Protein AF-A0A4Y6GTH9-F1 (afdb_monomer)

Organism: NCBI:txid375128

Solvent-accessible surface area (backbone atoms only — not comparable to full-atom values): 8014 Å² total; per-residue (Å²): 79,82,48,101,89,45,78,43,82,83,78,84,88,68,55,72,74,56,43,51,59,52,50,54,49,25,61,75,71,66,52,94,44,71,68,56,45,51,52,48,50,56,61,73,42,41,63,61,53,50,54,54,57,60,71,66,53,87,82,70,94,73,85,78,77,83,77,80,76,85,78,79,79,79,77,81,76,75,83,79,75,82,66,87,76,83,77,84,88,83,89,78,90,82,87,81,72,83,84,72,83,78,86,79,83,84,84,82,89,80,91,132

Secondary structure (DSSP, 8-state):
-EETTEE---PPP--HHHHHHHHHHHHHHT-S-HHHHHHHHHHHTHHHHHHHHHHTSS---------PPP------------------------------------------

Sequence (112 aa):
ICTAQGVRDRRVRLSIGIARKFFDLQD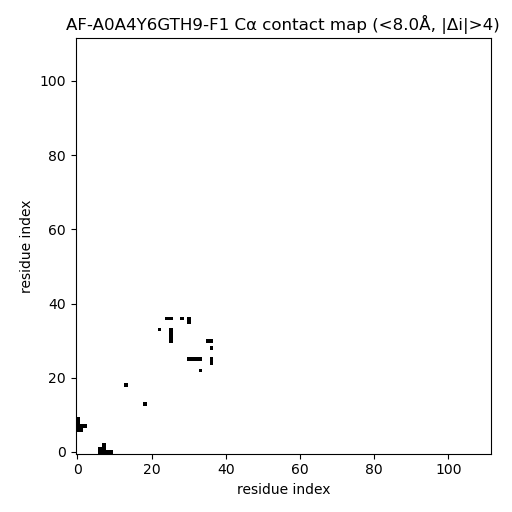MLGFDKASKTLDWLLRNSKKAIQELSHLKNPSDNGKFSLSLPPHPEFKEISESNEGCHENPAADDERCFHSSSIKTTEMAKESMA

Structure (mmCIF, N/CA/C/O backbone):
data_AF-A0A4Y6GTH9-F1
#
_entry.id   AF-A0A4Y6GTH9-F1
#
loop_
_atom_site.group_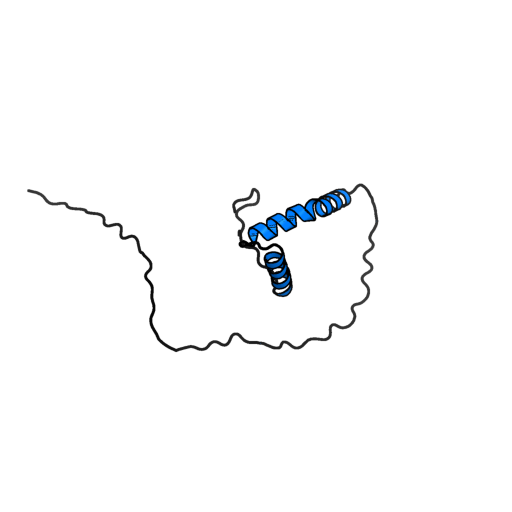PDB
_atom_site.id
_atom_site.type_symbol
_atom_site.label_atom_id
_atom_site.label_alt_id
_atom_site.label_comp_id
_atom_site.label_asym_id
_atom_site.label_entity_id
_atom_site.label_seq_id
_atom_site.pdbx_PDB_ins_code
_atom_site.Cartn_x
_atom_site.Cartn_y
_atom_site.Cartn_z
_atom_site.occupancy
_atom_site.B_iso_or_equiv
_atom_site.auth_seq_id
_atom_site.auth_comp_id
_atom_site.auth_asym_id
_atom_site.auth_atom_id
_atom_site.pdbx_PDB_model_num
ATOM 1 N N . ILE A 1 1 ? 5.190 -15.143 9.346 1.00 92.94 1 ILE A N 1
ATOM 2 C CA . ILE A 1 1 ? 5.368 -14.423 10.623 1.00 92.94 1 ILE A CA 1
ATOM 3 C C . ILE A 1 1 ? 4.684 -15.217 11.720 1.00 92.94 1 ILE A C 1
ATOM 5 O O . ILE A 1 1 ? 3.575 -15.676 11.492 1.00 92.94 1 ILE A O 1
ATOM 9 N N . CYS A 1 2 ? 5.319 -15.421 12.869 1.00 95.62 2 CYS A N 1
ATOM 10 C CA . CYS A 1 2 ? 4.637 -16.008 14.023 1.00 95.62 2 CYS A CA 1
ATOM 11 C C . CYS A 1 2 ? 3.944 -14.877 14.787 1.00 95.62 2 CYS A C 1
ATOM 13 O O . CYS A 1 2 ? 4.574 -13.866 15.086 1.00 95.62 2 CYS A O 1
ATOM 15 N N . THR A 1 3 ? 2.647 -15.012 15.042 1.00 96.69 3 THR A N 1
ATOM 16 C CA . THR A 1 3 ? 1.854 -14.059 15.829 1.00 96.69 3 THR A CA 1
ATOM 17 C C . THR A 1 3 ? 1.240 -14.785 17.022 1.00 96.69 3 THR A C 1
ATOM 19 O O . THR A 1 3 ? 1.174 -16.012 17.017 1.00 96.69 3 THR A O 1
ATOM 22 N N . ALA A 1 4 ? 0.728 -14.052 18.014 1.00 96.31 4 ALA A N 1
ATOM 23 C CA . ALA A 1 4 ? -0.019 -14.652 19.128 1.00 96.31 4 ALA A CA 1
ATOM 24 C C . ALA A 1 4 ? -1.250 -15.470 18.670 1.00 96.31 4 ALA A C 1
ATOM 26 O O . ALA A 1 4 ? -1.761 -16.283 19.424 1.00 96.31 4 ALA A O 1
ATOM 27 N N . GLN A 1 5 ? -1.705 -15.269 17.427 1.00 95.69 5 GLN A N 1
ATOM 28 C CA . GLN A 1 5 ? -2.812 -15.991 16.793 1.00 95.69 5 GLN A CA 1
ATOM 29 C C . GLN A 1 5 ? -2.327 -17.095 15.827 1.00 95.69 5 GLN A C 1
ATOM 31 O O . GLN A 1 5 ? -3.088 -17.555 14.984 1.00 95.69 5 GLN A O 1
ATOM 36 N N . GLY A 1 6 ? -1.047 -17.483 15.891 1.00 96.75 6 GLY A N 1
ATOM 37 C CA . GLY A 1 6 ? -0.438 -18.494 15.021 1.00 96.75 6 GLY A CA 1
ATOM 38 C C . GLY A 1 6 ? 0.419 -17.925 13.883 1.00 96.75 6 GLY A C 1
ATOM 39 O O . GLY A 1 6 ? 0.702 -16.721 13.811 1.00 96.75 6 GLY A O 1
ATOM 40 N N . VAL A 1 7 ? 0.886 -18.815 13.001 1.00 97.75 7 VAL A N 1
ATOM 41 C CA . VAL A 1 7 ? 1.742 -18.473 11.854 1.00 97.75 7 VAL A CA 1
ATOM 42 C C . VAL A 1 7 ? 0.900 -17.854 10.740 1.00 97.75 7 VAL A C 1
ATOM 44 O O . VAL A 1 7 ? -0.094 -18.429 10.315 1.00 97.75 7 VAL A O 1
ATOM 47 N N . ARG A 1 8 ? 1.316 -16.695 10.227 1.00 97.12 8 ARG A N 1
ATOM 48 C CA . ARG A 1 8 ? 0.715 -16.056 9.049 1.00 97.12 8 ARG A CA 1
ATOM 49 C C . ARG A 1 8 ? 1.703 -15.905 7.904 1.00 97.12 8 ARG A C 1
ATOM 51 O O . ARG A 1 8 ? 2.910 -15.771 8.131 1.00 97.12 8 ARG A O 1
ATOM 58 N N . ASP A 1 9 ? 1.190 -15.843 6.683 1.00 95.44 9 ASP A N 1
ATOM 59 C CA . ASP A 1 9 ? 1.964 -15.419 5.517 1.00 95.44 9 ASP A CA 1
ATOM 60 C C . ASP A 1 9 ? 2.453 -13.966 5.694 1.00 95.44 9 ASP A C 1
ATOM 62 O O . ASP A 1 9 ? 1.856 -13.172 6.421 1.00 95.44 9 ASP A O 1
ATOM 66 N N . ARG A 1 10 ? 3.592 -13.630 5.086 1.00 95.12 10 ARG A N 1
ATOM 67 C CA . ARG A 1 10 ? 4.182 -12.281 5.157 1.00 95.12 10 ARG A CA 1
ATOM 68 C C . ARG A 1 10 ? 3.834 -11.413 3.948 1.00 95.12 10 ARG A C 1
ATOM 70 O O . ARG A 1 10 ? 4.132 -10.225 3.957 1.00 95.12 10 ARG A O 1
ATOM 77 N N . ARG A 1 11 ? 3.307 -12.009 2.884 1.00 94.62 11 ARG A N 1
ATOM 78 C CA . ARG A 1 11 ? 3.024 -11.371 1.604 1.00 94.62 11 ARG A CA 1
ATOM 79 C C . ARG A 1 11 ? 1.644 -10.743 1.655 1.00 94.62 11 ARG A C 1
ATOM 81 O O . ARG A 1 11 ? 0.696 -11.313 2.188 1.00 94.62 11 ARG A O 1
ATOM 88 N N . VAL A 1 12 ? 1.538 -9.578 1.037 1.00 94.62 12 VAL A N 1
ATOM 89 C CA . VAL A 1 12 ? 0.262 -8.910 0.811 1.00 94.62 12 VAL A CA 1
ATOM 90 C C . VAL A 1 12 ? -0.104 -9.124 -0.651 1.00 94.62 12 VAL A C 1
ATOM 92 O O . VAL A 1 12 ? 0.702 -8.848 -1.537 1.00 94.62 12 VAL A O 1
ATOM 95 N N . ARG A 1 13 ? -1.306 -9.645 -0.905 1.00 96.81 13 ARG A N 1
ATOM 96 C CA . ARG A 1 13 ? -1.863 -9.779 -2.255 1.00 96.81 13 ARG A CA 1
ATOM 97 C C . ARG A 1 13 ? -2.824 -8.621 -2.474 1.00 96.81 13 ARG A C 1
ATOM 99 O O . ARG A 1 13 ? -3.765 -8.457 -1.703 1.00 96.81 13 ARG A O 1
ATOM 106 N N . LEU A 1 14 ? -2.567 -7.815 -3.495 1.00 96.88 14 LEU A N 1
ATOM 107 C CA . LEU A 1 14 ? -3.403 -6.676 -3.865 1.00 96.88 14 LEU A CA 1
ATOM 108 C C . LEU A 1 14 ? -4.194 -7.021 -5.127 1.00 96.88 14 LEU A C 1
ATOM 110 O O . LEU A 1 14 ? -3.712 -7.773 -5.974 1.00 96.88 14 LEU A O 1
ATOM 114 N N . SER A 1 15 ? -5.398 -6.466 -5.266 1.00 97.88 15 SER A N 1
ATOM 115 C CA . SER A 1 15 ? -6.103 -6.503 -6.548 1.00 97.88 15 SER A CA 1
ATOM 116 C C . SER A 1 15 ? -5.364 -5.644 -7.572 1.00 97.88 15 SER A C 1
ATOM 118 O O . SER A 1 15 ? -4.662 -4.701 -7.205 1.00 97.88 15 SER A O 1
ATOM 120 N N . ILE A 1 16 ? -5.554 -5.926 -8.861 1.00 97.19 16 ILE A N 1
ATOM 121 C CA . ILE A 1 16 ? -4.870 -5.204 -9.942 1.00 97.19 16 ILE A CA 1
ATOM 122 C C . ILE A 1 16 ? -5.062 -3.679 -9.859 1.00 97.19 16 ILE A C 1
ATOM 124 O O . ILE A 1 16 ? -4.108 -2.916 -10.005 1.00 97.19 16 ILE A O 1
ATOM 128 N N . GLY A 1 17 ? -6.280 -3.224 -9.549 1.00 97.94 17 GLY A N 1
ATOM 129 C CA . GLY A 1 17 ? -6.591 -1.798 -9.443 1.00 97.94 17 GLY A CA 1
ATOM 130 C C . GLY A 1 17 ? -5.901 -1.115 -8.262 1.00 97.94 17 GLY A C 1
ATOM 131 O O . GLY A 1 17 ? -5.465 0.028 -8.378 1.00 97.94 17 GLY A O 1
ATOM 132 N N . ILE A 1 18 ? -5.767 -1.815 -7.133 1.00 97.25 18 ILE A N 1
ATOM 133 C CA . ILE A 1 18 ? -5.067 -1.290 -5.955 1.00 97.25 18 ILE A CA 1
ATOM 134 C C . ILE A 1 18 ? -3.553 -1.365 -6.14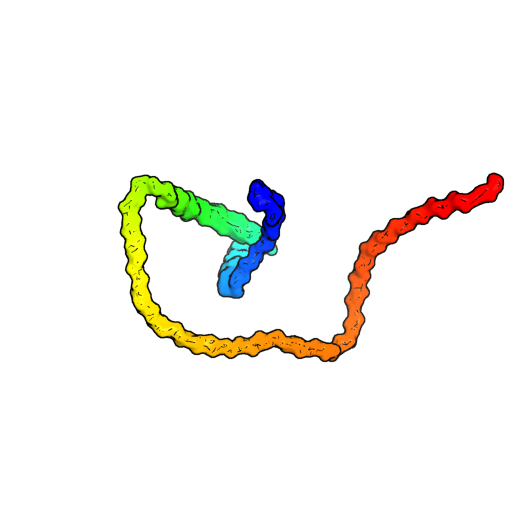6 1.00 97.25 18 ILE A C 1
ATOM 136 O O . ILE A 1 18 ? -2.859 -0.427 -5.771 1.00 97.25 18 ILE A O 1
ATOM 140 N N . ALA A 1 19 ? -3.051 -2.432 -6.770 1.00 97.31 19 ALA A N 1
ATOM 141 C CA . 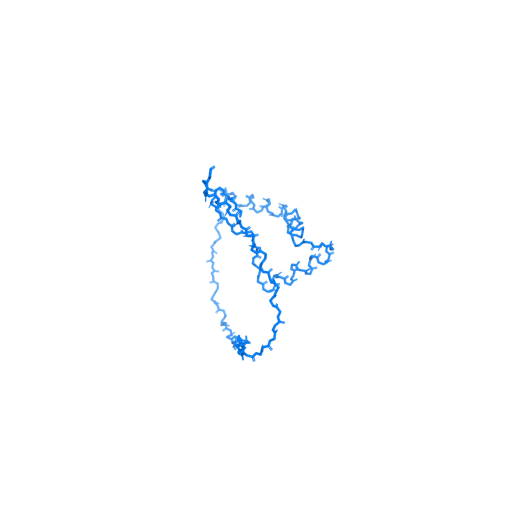ALA A 1 19 ? -1.638 -2.589 -7.087 1.00 97.31 19 ALA A CA 1
ATOM 142 C C . ALA A 1 19 ? -1.128 -1.425 -7.946 1.00 97.31 19 ALA A C 1
ATOM 144 O O . ALA A 1 19 ? -0.097 -0.854 -7.612 1.00 97.31 19 ALA A O 1
ATOM 145 N N . ARG A 1 20 ? -1.886 -1.007 -8.973 1.00 97.50 20 ARG A N 1
ATOM 146 C CA . ARG A 1 20 ? -1.539 0.159 -9.804 1.00 97.50 20 ARG A CA 1
ATOM 147 C C . ARG A 1 20 ? -1.336 1.417 -8.955 1.00 97.50 20 ARG A C 1
ATOM 149 O O . ARG A 1 20 ? -0.236 1.946 -8.905 1.00 97.50 20 ARG A O 1
ATOM 156 N N . LYS A 1 21 ? -2.357 1.804 -8.181 1.00 97.56 21 LYS A N 1
ATOM 157 C CA . LYS A 1 21 ? -2.296 2.985 -7.300 1.00 97.56 21 LYS A CA 1
ATOM 158 C C . LYS A 1 21 ? -1.171 2.894 -6.265 1.00 97.56 21 LYS A C 1
ATOM 160 O O . LYS A 1 21 ? -0.595 3.906 -5.882 1.00 97.56 21 LYS A O 1
ATOM 165 N N . PHE A 1 22 ? -0.895 1.688 -5.771 1.00 97.56 22 PHE A N 1
ATOM 166 C CA . PHE A 1 22 ? 0.162 1.447 -4.797 1.00 97.56 22 PHE A CA 1
ATOM 167 C C . PHE A 1 22 ? 1.557 1.655 -5.399 1.00 97.56 22 PHE A C 1
ATOM 169 O O . PHE A 1 22 ? 2.390 2.297 -4.760 1.00 97.56 22 PHE A O 1
ATOM 176 N N . PHE A 1 23 ? 1.811 1.141 -6.605 1.00 96.88 23 PHE A N 1
ATOM 177 C CA . PHE A 1 23 ? 3.098 1.323 -7.279 1.00 96.88 23 PHE A CA 1
ATOM 178 C C . PHE A 1 23 ? 3.288 2.759 -7.775 1.00 96.88 23 PHE A C 1
ATOM 180 O O . PHE A 1 23 ? 4.365 3.306 -7.570 1.00 96.88 23 PHE A O 1
ATOM 187 N N . ASP A 1 24 ? 2.231 3.420 -8.257 1.00 97.56 24 ASP A N 1
ATOM 188 C CA . ASP A 1 24 ? 2.284 4.850 -8.592 1.00 97.56 24 ASP A CA 1
ATOM 189 C C . ASP A 1 24 ? 2.723 5.683 -7.370 1.00 97.56 24 ASP A C 1
ATOM 191 O O . ASP A 1 24 ? 3.590 6.551 -7.456 1.00 97.56 24 ASP A O 1
ATOM 195 N N . LEU A 1 25 ? 2.168 5.379 -6.188 1.00 97.12 25 LEU A N 1
ATOM 196 C CA . LEU A 1 25 ? 2.573 6.024 -4.939 1.00 97.12 25 LEU A CA 1
ATOM 197 C C . LEU A 1 25 ? 4.027 5.701 -4.561 1.00 97.12 25 LEU A C 1
ATOM 199 O O . LEU A 1 25 ? 4.731 6.574 -4.056 1.00 97.12 25 LEU A O 1
ATOM 203 N N . GLN A 1 26 ? 4.476 4.461 -4.766 1.00 97.50 26 GLN A N 1
ATOM 204 C CA . GLN A 1 26 ? 5.862 4.069 -4.505 1.00 97.50 26 GLN A CA 1
ATOM 205 C C . GLN A 1 26 ? 6.840 4.889 -5.359 1.00 97.50 26 GLN A C 1
ATOM 207 O O . GLN A 1 26 ? 7.828 5.392 -4.817 1.00 97.50 26 GLN A O 1
ATOM 212 N N . ASP A 1 27 ? 6.530 5.067 -6.643 1.00 97.44 27 ASP A N 1
ATOM 213 C CA . ASP A 1 27 ? 7.334 5.851 -7.581 1.00 97.44 27 ASP A CA 1
ATOM 214 C C . ASP A 1 27 ? 7.334 7.337 -7.205 1.00 97.44 27 ASP A C 1
ATOM 216 O O . ASP A 1 27 ? 8.391 7.966 -7.155 1.00 97.44 27 ASP A O 1
ATOM 220 N N . MET A 1 28 ? 6.173 7.889 -6.832 1.00 97.44 28 MET A N 1
ATOM 221 C CA . MET A 1 28 ? 6.055 9.277 -6.362 1.00 97.44 28 MET A CA 1
ATOM 222 C C . MET A 1 28 ? 6.863 9.556 -5.090 1.00 97.44 28 MET A C 1
ATOM 224 O O . MET A 1 28 ? 7.390 10.654 -4.920 1.00 97.44 28 MET A O 1
ATOM 228 N N . LEU A 1 29 ? 6.948 8.584 -4.179 1.00 96.25 29 LEU A N 1
ATOM 229 C CA . LEU A 1 29 ? 7.752 8.695 -2.959 1.00 96.25 29 LEU A CA 1
ATOM 230 C C . LEU A 1 29 ? 9.239 8.388 -3.202 1.00 96.25 29 LEU A C 1
ATOM 232 O O . LEU A 1 29 ? 10.059 8.640 -2.319 1.00 96.25 29 LEU A O 1
ATOM 236 N N . GLY A 1 30 ? 9.592 7.844 -4.371 1.00 96.88 30 GLY A N 1
ATOM 237 C CA . GLY A 1 30 ? 10.958 7.459 -4.723 1.00 96.88 30 GLY A CA 1
ATOM 238 C C . GLY A 1 30 ? 11.493 6.285 -3.900 1.00 96.88 30 GLY A C 1
ATOM 239 O O . GLY A 1 30 ? 12.691 6.219 -3.618 1.00 96.88 30 GLY A O 1
ATOM 240 N N . PHE A 1 31 ? 10.626 5.372 -3.450 1.00 96.94 31 PHE A N 1
ATOM 241 C CA . PHE A 1 31 ? 11.047 4.233 -2.636 1.00 96.94 31 PHE A CA 1
ATOM 242 C C . PHE A 1 31 ? 11.405 3.008 -3.482 1.00 96.94 31 PHE A C 1
ATOM 244 O O . PHE A 1 31 ? 10.609 2.514 -4.272 1.00 96.94 31 PHE A O 1
ATOM 251 N N . ASP A 1 32 ? 12.572 2.426 -3.203 1.00 94.56 32 ASP A N 1
ATOM 252 C CA . ASP A 1 32 ? 13.026 1.166 -3.815 1.00 94.56 32 ASP A CA 1
ATOM 253 C C . ASP A 1 32 ? 12.206 -0.053 -3.352 1.00 94.56 32 ASP A C 1
ATOM 255 O O . ASP A 1 32 ? 12.054 -1.044 -4.063 1.00 94.56 32 ASP A O 1
ATOM 259 N N . LYS A 1 33 ? 11.663 -0.000 -2.128 1.00 96.12 33 LYS A N 1
ATOM 260 C CA . LYS A 1 33 ? 10.976 -1.137 -1.502 1.00 96.12 33 LYS A CA 1
ATOM 261 C C . LYS A 1 33 ? 9.535 -0.804 -1.158 1.00 96.12 33 LYS A C 1
ATOM 263 O O . LYS A 1 33 ? 9.285 0.081 -0.343 1.00 96.12 33 LYS A O 1
ATOM 268 N N . ALA A 1 34 ? 8.613 -1.639 -1.632 1.00 94.44 34 ALA A N 1
ATOM 269 C CA . ALA A 1 34 ? 7.188 -1.580 -1.298 1.00 94.44 34 ALA A CA 1
ATOM 270 C C . ALA A 1 34 ? 6.909 -1.559 0.220 1.00 94.44 34 ALA A C 1
ATOM 272 O O . ALA A 1 34 ? 5.969 -0.912 0.679 1.00 94.44 34 ALA A O 1
ATOM 273 N N . SER A 1 35 ? 7.742 -2.221 1.033 1.00 95.62 35 SER A N 1
ATOM 274 C CA . SER A 1 35 ? 7.600 -2.187 2.495 1.00 95.62 35 SER A CA 1
ATOM 275 C C . SER A 1 35 ? 7.759 -0.779 3.079 1.00 95.62 35 SER A C 1
ATOM 277 O O . SER A 1 35 ? 7.075 -0.451 4.042 1.00 95.62 35 SER A O 1
ATOM 279 N N . LYS A 1 36 ? 8.593 0.080 2.476 1.00 96.94 36 LYS A N 1
ATOM 280 C CA . LYS A 1 36 ? 8.754 1.483 2.891 1.00 96.94 36 LYS A CA 1
ATOM 281 C C . LYS A 1 36 ? 7.521 2.316 2.557 1.00 96.94 36 LYS A C 1
ATOM 283 O O . LYS A 1 36 ? 7.098 3.120 3.383 1.00 96.94 36 LYS A O 1
ATOM 288 N N . THR A 1 37 ? 6.911 2.077 1.397 1.00 97.31 37 THR A N 1
ATOM 289 C CA . THR A 1 37 ? 5.629 2.687 1.018 1.00 97.31 37 THR A CA 1
ATOM 290 C C . THR A 1 37 ? 4.526 2.285 1.994 1.00 97.31 37 THR A C 1
ATOM 292 O O . THR A 1 37 ? 3.760 3.132 2.446 1.00 97.31 37 THR A O 1
ATOM 295 N N . LEU A 1 38 ? 4.476 1.007 2.386 1.00 96.44 38 LEU A N 1
ATOM 296 C CA . LEU A 1 38 ? 3.512 0.520 3.373 1.00 96.44 38 LEU A CA 1
ATOM 297 C C . LEU A 1 38 ? 3.741 1.140 4.762 1.00 96.44 38 LEU A C 1
ATOM 299 O O . LEU A 1 38 ? 2.785 1.590 5.392 1.00 96.44 38 LEU A O 1
ATOM 303 N N . ASP A 1 39 ? 4.994 1.230 5.218 1.00 96.12 39 ASP A N 1
ATOM 304 C CA . ASP A 1 39 ? 5.343 1.929 6.462 1.00 96.12 39 ASP A CA 1
ATOM 305 C C . ASP A 1 39 ? 4.909 3.400 6.423 1.00 96.12 39 ASP A C 1
ATOM 307 O O . ASP A 1 39 ? 4.379 3.925 7.404 1.00 96.12 39 ASP A O 1
ATOM 311 N N . TRP A 1 40 ? 5.128 4.075 5.292 1.00 97.31 40 TRP A N 1
ATOM 312 C CA . TRP A 1 40 ? 4.714 5.461 5.094 1.00 97.31 40 TRP A CA 1
ATOM 313 C C . TRP A 1 40 ? 3.193 5.610 5.153 1.00 97.31 40 TRP A C 1
ATOM 315 O O . TRP A 1 40 ? 2.704 6.468 5.887 1.00 97.31 40 TRP A O 1
ATOM 325 N N . LEU A 1 41 ? 2.446 4.732 4.474 1.00 96.69 41 LEU A N 1
ATOM 326 C CA . LEU A 1 41 ? 0.982 4.715 4.511 1.00 96.69 41 LEU A CA 1
ATOM 327 C C . LEU A 1 41 ? 0.465 4.603 5.947 1.00 96.69 41 LEU A C 1
ATOM 329 O O . LEU A 1 41 ? -0.349 5.424 6.360 1.00 96.69 41 LEU A O 1
ATOM 333 N N . LEU A 1 42 ? 0.987 3.651 6.728 1.00 94.94 42 LEU A N 1
ATOM 334 C CA . LEU A 1 42 ? 0.569 3.430 8.118 1.00 94.94 42 LEU A CA 1
ATOM 335 C C . LEU A 1 42 ? 0.895 4.614 9.038 1.00 94.94 42 LEU A C 1
ATOM 337 O O . LEU A 1 42 ? 0.144 4.909 9.969 1.00 94.94 42 LEU A O 1
ATOM 341 N N . ARG A 1 43 ? 2.010 5.308 8.790 1.00 95.62 43 ARG A N 1
ATOM 342 C CA . ARG A 1 43 ? 2.384 6.514 9.544 1.00 95.62 43 ARG A CA 1
ATOM 343 C C . ARG A 1 43 ? 1.481 7.688 9.188 1.00 95.62 43 ARG A C 1
ATOM 345 O O . ARG A 1 43 ? 0.992 8.362 10.092 1.00 95.62 43 ARG A O 1
ATOM 352 N N . ASN A 1 44 ? 1.236 7.906 7.899 1.00 94.19 44 ASN A N 1
ATOM 353 C CA . ASN A 1 44 ? 0.432 9.022 7.413 1.00 94.19 44 ASN A CA 1
ATOM 354 C C . ASN A 1 44 ? -1.058 8.847 7.757 1.00 94.19 44 ASN A C 1
ATOM 356 O O . ASN A 1 44 ? -1.743 9.815 8.075 1.00 94.19 44 ASN A O 1
ATOM 360 N N . SER A 1 45 ? -1.555 7.606 7.788 1.00 95.56 45 SER A N 1
ATOM 361 C CA . SER A 1 45 ? -2.936 7.292 8.169 1.00 95.56 45 SER A CA 1
ATOM 362 C C . SER A 1 45 ? -3.157 7.171 9.680 1.00 95.56 45 SER A C 1
ATOM 364 O O . SER A 1 45 ? -4.283 6.912 10.104 1.00 95.56 45 SER A O 1
ATOM 366 N N . LYS A 1 46 ? -2.122 7.340 10.518 1.00 94.00 46 LYS A N 1
ATOM 367 C CA . LYS A 1 46 ? -2.209 7.116 11.972 1.00 94.00 46 LYS A CA 1
ATOM 368 C C . LYS A 1 46 ? -3.324 7.936 12.627 1.00 94.00 46 LYS A C 1
ATOM 370 O O . LYS A 1 46 ? -4.056 7.395 13.450 1.00 94.00 46 LYS A O 1
ATOM 375 N N . LYS A 1 47 ? -3.483 9.203 12.229 1.00 91.00 47 LYS A N 1
ATOM 376 C CA . LYS A 1 47 ? -4.542 10.086 12.741 1.00 91.00 47 LYS A CA 1
ATOM 377 C C . LYS A 1 47 ? -5.939 9.550 12.405 1.00 91.00 47 LYS A C 1
ATOM 379 O O . LYS A 1 47 ? -6.760 9.397 13.300 1.00 91.00 47 LYS A O 1
ATOM 384 N N . ALA A 1 48 ? -6.168 9.172 11.146 1.00 92.00 48 ALA A N 1
ATOM 385 C CA . ALA A 1 48 ? -7.445 8.608 10.706 1.00 92.00 48 ALA A CA 1
ATOM 386 C C . ALA A 1 48 ? -7.771 7.285 11.424 1.00 92.00 48 ALA A C 1
ATOM 388 O O . ALA A 1 48 ? -8.907 7.055 11.827 1.00 92.00 48 ALA A O 1
ATOM 389 N N . ILE A 1 49 ? -6.767 6.426 11.642 1.00 92.25 49 ILE A N 1
ATOM 390 C CA . ILE A 1 49 ? -6.940 5.176 12.400 1.00 92.25 49 ILE A CA 1
ATOM 391 C C . ILE A 1 49 ? -7.319 5.468 13.860 1.00 92.25 49 ILE A C 1
ATOM 393 O O . ILE A 1 49 ? -8.198 4.801 14.404 1.00 92.25 49 ILE A O 1
ATOM 397 N N . GLN A 1 50 ? -6.682 6.457 14.495 1.00 91.06 50 GLN A N 1
ATOM 398 C CA . GLN A 1 50 ? -7.002 6.856 15.869 1.00 91.06 50 GLN A CA 1
ATOM 399 C C . GLN A 1 50 ? -8.439 7.374 15.982 1.00 91.06 50 GLN A C 1
ATOM 401 O O . GLN A 1 50 ? -9.186 6.898 16.834 1.00 91.06 50 GLN A O 1
ATOM 406 N N . GLU A 1 51 ? -8.856 8.275 15.092 1.00 89.75 51 GLU A N 1
ATOM 407 C CA . GLU A 1 51 ? -10.230 8.799 15.047 1.00 89.75 51 GLU A CA 1
ATOM 408 C C . GLU A 1 51 ? -11.266 7.672 14.896 1.00 89.75 51 GLU A C 1
ATOM 410 O O . GLU A 1 51 ? -12.227 7.600 15.664 1.00 89.75 51 GLU A O 1
ATOM 415 N N . LEU A 1 52 ? -11.029 6.722 13.984 1.00 89.25 52 LEU A N 1
ATOM 416 C CA . LEU A 1 52 ? -11.892 5.547 13.815 1.00 89.25 52 LEU A CA 1
ATOM 417 C C . LEU A 1 52 ? -11.933 4.646 15.057 1.00 89.25 52 LEU A C 1
ATOM 419 O O . LEU A 1 52 ? -12.989 4.109 15.393 1.00 89.25 52 LEU A O 1
ATOM 423 N N . SER A 1 53 ? -10.808 4.480 15.756 1.00 86.94 53 SER A N 1
ATOM 424 C CA . SER A 1 53 ? -10.764 3.709 17.001 1.00 86.94 53 SER A CA 1
ATOM 425 C C . SER A 1 53 ? -11.604 4.354 18.103 1.00 86.94 53 SER A C 1
ATOM 427 O O . SER A 1 53 ? -12.207 3.632 18.894 1.00 86.94 53 SER A O 1
ATOM 429 N N . HIS A 1 54 ? -11.659 5.687 18.166 1.00 78.31 54 HIS A N 1
ATOM 430 C CA . HIS A 1 54 ? -12.471 6.399 19.153 1.00 78.31 54 HIS A CA 1
ATOM 431 C C . HIS A 1 54 ? -13.970 6.279 18.862 1.00 78.31 54 HIS A C 1
ATOM 433 O O . HIS A 1 54 ? -14.739 6.038 19.789 1.00 78.31 54 HIS A O 1
ATOM 439 N N . LEU A 1 55 ? -14.364 6.345 17.586 1.00 75.12 55 LEU A N 1
ATOM 440 C CA . LEU A 1 55 ? -15.747 6.143 17.130 1.00 75.12 55 LEU A CA 1
ATOM 441 C C . LEU A 1 55 ? -16.262 4.714 17.371 1.00 75.12 55 LEU A C 1
ATOM 443 O O . LEU A 1 55 ? -17.464 4.494 17.488 1.00 75.12 55 LEU A O 1
ATOM 447 N N . LYS A 1 56 ? -15.364 3.724 17.431 1.00 66.94 56 LYS A N 1
ATOM 448 C CA . LYS A 1 56 ? -15.714 2.316 17.660 1.00 66.94 56 LYS A CA 1
ATOM 449 C C . LYS A 1 56 ? -15.986 1.987 19.130 1.00 66.94 56 LYS A C 1
ATOM 451 O O . LYS A 1 56 ? -16.505 0.906 19.392 1.00 66.94 56 LYS A O 1
ATOM 456 N N . ASN A 1 57 ? -15.668 2.883 20.070 1.00 56.62 57 ASN A N 1
ATOM 457 C CA . ASN A 1 57 ? -16.033 2.702 21.473 1.00 56.62 57 ASN A CA 1
ATOM 458 C C . ASN A 1 57 ? -17.553 2.896 21.615 1.00 56.62 57 ASN A C 1
ATOM 460 O O . ASN A 1 57 ? -18.040 4.009 21.411 1.00 56.62 57 ASN A O 1
ATOM 464 N N . PRO A 1 58 ? -18.324 1.845 21.941 1.00 54.00 58 PRO A N 1
ATOM 465 C CA . PRO A 1 58 ? -19.773 1.923 22.000 1.00 54.00 58 PRO A CA 1
ATOM 466 C C . PRO A 1 58 ? -20.189 2.605 23.305 1.00 54.00 58 PRO A C 1
ATOM 468 O O . PRO A 1 58 ? -20.520 1.942 24.281 1.00 54.00 58 PRO A O 1
ATOM 471 N N . SER A 1 59 ? -20.157 3.934 23.333 1.00 56.69 59 SER A N 1
ATOM 472 C CA . SER A 1 59 ? -20.931 4.695 24.319 1.00 56.69 59 SER A CA 1
ATOM 473 C C . SER A 1 59 ? -22.044 5.532 23.691 1.00 56.69 59 SER A C 1
ATOM 475 O O . SER A 1 59 ? -22.826 6.107 24.440 1.00 56.69 59 SER A O 1
ATOM 477 N N . ASP A 1 60 ? -22.188 5.547 22.362 1.00 50.09 60 ASP A N 1
ATOM 478 C CA . ASP A 1 60 ? -23.291 6.249 21.702 1.00 50.09 60 ASP A CA 1
ATOM 479 C C . ASP A 1 60 ? -24.178 5.300 20.893 1.00 50.09 60 ASP A C 1
ATOM 481 O O . ASP A 1 60 ? -23.799 4.746 19.859 1.00 50.09 60 ASP A O 1
ATOM 485 N N . ASN A 1 61 ? -25.403 5.135 21.396 1.00 52.22 61 ASN A N 1
ATOM 486 C CA . ASN A 1 61 ? -26.530 4.446 20.772 1.00 52.22 61 ASN A CA 1
ATOM 487 C C . ASN A 1 61 ? -27.056 5.234 19.555 1.00 52.22 61 ASN A C 1
ATOM 489 O O . ASN A 1 61 ? -28.189 5.714 19.542 1.00 52.22 61 ASN A O 1
ATOM 493 N N . GLY A 1 62 ? -26.244 5.360 18.509 1.00 49.00 62 GLY A N 1
ATOM 494 C CA . GLY A 1 62 ? -26.659 5.884 17.210 1.00 49.00 62 GLY A CA 1
ATOM 495 C C . GLY A 1 62 ? -27.153 4.757 16.308 1.00 49.00 62 GLY A C 1
ATOM 496 O O . GLY A 1 62 ? -26.364 4.115 15.621 1.00 49.00 62 GLY A O 1
ATOM 497 N N . LYS A 1 63 ? -28.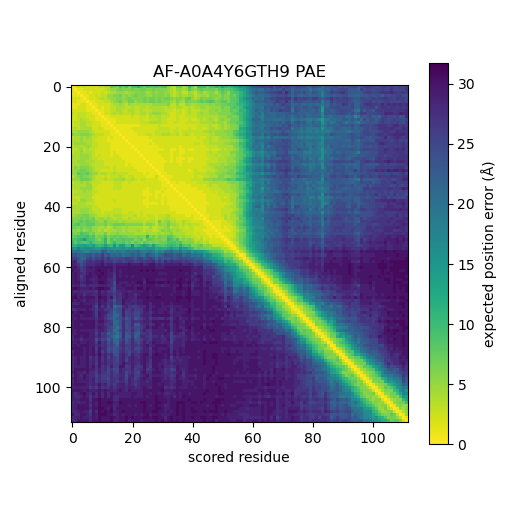464 4.503 16.314 1.00 49.66 63 LYS A N 1
ATOM 498 C CA . LYS A 1 63 ? -29.151 3.558 15.421 1.00 49.66 63 LYS A CA 1
ATOM 499 C C . LYS A 1 63 ? -28.875 3.912 13.948 1.00 49.66 63 LYS A C 1
ATOM 501 O O . LYS A 1 63 ? -29.580 4.738 13.381 1.00 49.66 63 LYS A O 1
ATOM 506 N N . PHE A 1 64 ? -27.905 3.269 13.298 1.00 52.78 64 PHE A N 1
ATOM 507 C CA . PHE A 1 64 ? -27.848 3.240 11.834 1.00 52.78 64 PHE A CA 1
ATOM 508 C C . PHE A 1 64 ? -28.762 2.117 11.342 1.00 52.78 64 PHE A C 1
ATOM 510 O O . PHE A 1 64 ? -28.353 0.968 11.194 1.00 52.78 64 PHE A O 1
ATOM 517 N N . SER A 1 65 ? -30.037 2.443 11.132 1.00 54.31 65 SER A N 1
ATOM 518 C CA . SER A 1 65 ? -30.947 1.584 10.381 1.00 54.31 65 SER A CA 1
ATOM 519 C C . SER A 1 65 ? -30.456 1.512 8.934 1.00 54.31 65 SER A C 1
ATOM 521 O O . SER A 1 65 ? -30.596 2.474 8.177 1.00 54.31 65 SER A O 1
ATOM 523 N N . LEU A 1 66 ? -29.866 0.376 8.561 1.00 51.84 66 LEU A N 1
ATOM 524 C CA . LEU A 1 66 ? -29.587 0.023 7.173 1.00 51.84 66 LEU A CA 1
ATOM 525 C C . LEU A 1 66 ? -30.930 -0.125 6.447 1.00 51.84 66 LEU A C 1
ATOM 527 O O . LEU A 1 66 ? -31.562 -1.175 6.515 1.00 51.84 66 LEU A O 1
ATOM 531 N N . SER A 1 67 ? -31.385 0.930 5.773 1.00 49.28 67 SER A N 1
ATOM 532 C CA . SER A 1 67 ? -32.370 0.776 4.704 1.00 49.28 67 SER A CA 1
ATOM 533 C C . SER A 1 67 ? -31.590 0.617 3.405 1.00 49.28 67 SER A C 1
ATOM 535 O O . SER A 1 67 ? -30.979 1.551 2.893 1.00 49.28 67 SER A O 1
ATOM 537 N N . LEU A 1 68 ? -31.517 -0.629 2.943 1.00 52.00 68 LEU A N 1
ATOM 538 C CA . LEU A 1 68 ? -30.916 -0.999 1.672 1.00 52.00 68 LEU A CA 1
ATOM 539 C C . LEU A 1 68 ? -31.901 -0.590 0.556 1.00 52.00 68 LEU A C 1
ATOM 541 O O . LEU A 1 68 ? -33.025 -1.097 0.557 1.00 52.00 68 LEU A O 1
ATOM 545 N N . PRO A 1 69 ? -31.554 0.320 -0.369 1.00 54.41 69 PRO A N 1
ATOM 546 C CA . PRO A 1 69 ? -32.389 0.573 -1.537 1.00 54.41 69 PRO A CA 1
ATOM 547 C C . PRO A 1 69 ? -32.331 -0.628 -2.501 1.00 54.41 69 PRO A C 1
ATOM 549 O O . PRO A 1 69 ? -31.288 -1.283 -2.597 1.00 54.41 69 PRO A O 1
ATOM 552 N N . PRO A 1 70 ? -33.430 -0.939 -3.216 1.00 48.12 70 PRO A N 1
ATOM 553 C CA . PRO A 1 70 ? -33.455 -2.018 -4.189 1.00 48.12 70 PRO A CA 1
ATOM 554 C C . PRO A 1 70 ? -32.454 -1.733 -5.314 1.00 48.12 70 PRO A C 1
ATOM 556 O O . PRO A 1 70 ? -32.428 -0.665 -5.922 1.00 48.12 70 PRO A O 1
ATOM 559 N N . HIS A 1 71 ? -31.609 -2.731 -5.518 1.00 49.16 71 HIS A N 1
ATOM 560 C CA . HIS A 1 71 ? -30.542 -2.863 -6.496 1.00 49.16 71 HIS A CA 1
ATOM 561 C C . HIS A 1 71 ? -30.960 -2.434 -7.921 1.00 49.16 71 HIS A C 1
ATOM 563 O O . HIS A 1 71 ? -31.872 -3.049 -8.478 1.00 49.16 71 HIS A O 1
ATOM 569 N N . PRO A 1 72 ? -30.295 -1.449 -8.560 1.00 47.16 72 PRO A N 1
ATOM 570 C CA . PRO A 1 72 ? -30.379 -1.299 -10.004 1.00 47.16 72 PRO A CA 1
ATOM 571 C C . PRO A 1 72 ? -29.572 -2.426 -10.664 1.00 47.16 72 PRO A C 1
ATOM 573 O O . PRO A 1 72 ? -28.382 -2.588 -10.410 1.00 47.16 72 PRO A O 1
ATOM 576 N N . GLU A 1 73 ? -30.280 -3.230 -11.452 1.00 42.12 73 GLU A N 1
ATOM 577 C CA . GLU A 1 73 ? -29.826 -4.120 -12.528 1.00 42.12 73 GLU A CA 1
ATOM 578 C C . GLU A 1 73 ? -28.315 -4.052 -12.838 1.00 42.12 73 GLU A C 1
ATOM 580 O O . GLU A 1 73 ? -27.816 -3.116 -13.467 1.00 42.12 73 GLU A O 1
ATOM 585 N N . PHE A 1 74 ? -27.575 -5.067 -12.380 1.00 42.19 74 PHE A N 1
ATOM 586 C CA . PHE A 1 74 ? -26.183 -5.272 -12.767 1.00 42.19 74 PHE A CA 1
ATOM 587 C C . PHE A 1 74 ? -26.194 -5.645 -14.249 1.00 42.19 74 PHE A C 1
ATOM 589 O O . PHE A 1 74 ? -26.637 -6.732 -14.615 1.00 42.19 74 PHE A O 1
ATOM 596 N N . LYS A 1 75 ? -25.751 -4.734 -15.116 1.00 42.19 75 LYS A N 1
ATOM 597 C CA . LYS A 1 75 ? -25.514 -5.065 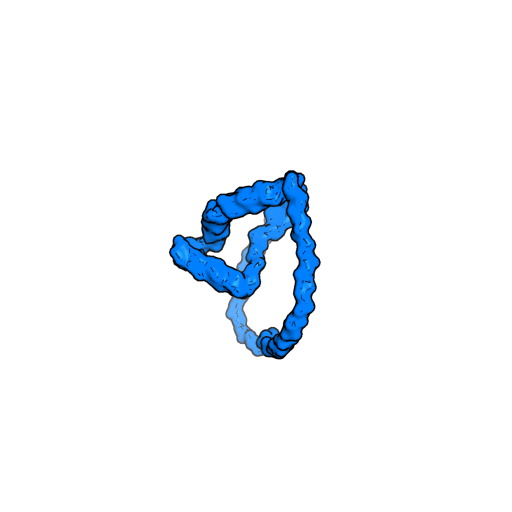-16.518 1.00 42.19 75 LYS A CA 1
ATOM 598 C C . LYS A 1 75 ? -24.313 -6.003 -16.542 1.00 42.19 75 LYS A C 1
ATOM 600 O O . LYS A 1 75 ? -23.201 -5.585 -16.231 1.00 42.19 75 LYS A O 1
ATOM 605 N N . GLU A 1 76 ? -24.585 -7.271 -16.818 1.00 45.72 76 GLU A N 1
ATOM 606 C CA . GLU A 1 76 ? -23.614 -8.338 -17.030 1.00 45.72 76 GLU A CA 1
ATOM 607 C C . GLU A 1 76 ? -22.573 -7.855 -18.051 1.00 45.72 76 GLU A C 1
ATOM 609 O O . GLU A 1 76 ? -22.840 -7.760 -19.249 1.00 45.72 76 GLU A O 1
ATOM 614 N N . ILE A 1 77 ? -21.401 -7.437 -17.568 1.00 41.88 77 ILE A N 1
ATOM 615 C CA . ILE A 1 77 ? -20.256 -7.207 -18.442 1.00 41.88 77 ILE A CA 1
ATOM 616 C C . ILE A 1 77 ? -19.724 -8.601 -18.726 1.00 41.88 77 ILE A C 1
ATOM 618 O O . ILE A 1 77 ? -19.067 -9.205 -17.879 1.00 41.88 77 ILE A O 1
ATOM 622 N N . SER A 1 78 ? -20.101 -9.098 -19.900 1.00 48.19 78 SER A N 1
ATOM 623 C CA . SER A 1 78 ? -19.595 -10.303 -20.540 1.00 48.19 78 SER A CA 1
ATOM 624 C C . SER A 1 78 ? -18.115 -10.513 -20.233 1.00 48.19 78 SER A C 1
ATOM 626 O O . SER A 1 78 ? -17.285 -9.648 -20.527 1.00 48.19 78 SER A O 1
ATOM 628 N N . GLU A 1 79 ? -17.814 -11.674 -19.659 1.00 42.56 79 GLU A N 1
ATOM 629 C CA . GLU A 1 79 ? -16.477 -12.239 -19.548 1.00 42.56 79 GLU A CA 1
ATOM 630 C C . GLU A 1 79 ? -15.783 -12.196 -20.913 1.00 42.56 79 GLU A C 1
ATOM 632 O O . GLU A 1 79 ? -16.030 -13.026 -21.785 1.00 42.56 79 GLU A O 1
ATOM 637 N N . SER A 1 80 ? -14.868 -11.250 -21.109 1.00 41.88 80 SER A N 1
ATOM 638 C CA . SER A 1 80 ? -13.762 -11.474 -22.032 1.00 41.88 80 SER A CA 1
ATOM 639 C C . SER A 1 80 ? -12.744 -12.333 -21.290 1.00 41.88 80 SER A C 1
ATOM 641 O O . SER A 1 80 ? -11.913 -11.850 -20.517 1.00 41.88 80 SER A O 1
ATOM 643 N N . ASN A 1 81 ? -12.907 -13.634 -21.495 1.00 48.50 81 ASN A N 1
ATOM 644 C CA . ASN A 1 81 ? -11.951 -14.691 -21.227 1.00 48.50 81 ASN A CA 1
ATOM 645 C C . ASN A 1 81 ? -10.625 -14.434 -21.969 1.00 48.50 81 ASN A C 1
ATOM 647 O O . ASN A 1 81 ? -10.341 -15.025 -23.005 1.00 48.50 81 ASN A O 1
ATOM 651 N N . GLU A 1 82 ? -9.744 -13.607 -21.420 1.00 49.81 82 GLU A N 1
ATOM 652 C CA . GLU A 1 82 ? -8.336 -13.675 -21.824 1.00 49.81 82 GLU A CA 1
ATOM 653 C C . GLU A 1 82 ? -7.744 -14.920 -21.154 1.00 49.81 82 GLU A C 1
ATOM 655 O O . GLU A 1 82 ? -7.317 -14.916 -19.998 1.00 49.81 82 GLU A O 1
ATOM 660 N N . GLY A 1 83 ? -7.898 -16.036 -21.868 1.00 33.91 83 GLY A N 1
ATOM 661 C CA . GLY A 1 83 ? -7.620 -17.383 -21.411 1.00 33.91 83 GLY A CA 1
ATOM 662 C C . GLY A 1 83 ? -6.170 -17.602 -20.996 1.00 33.91 83 GLY A C 1
ATOM 663 O O . GLY A 1 83 ? -5.224 -17.028 -21.537 1.00 33.91 83 GLY A O 1
ATOM 664 N N . CYS A 1 84 ? -6.004 -18.529 -20.056 1.00 34.75 84 CYS A N 1
ATOM 665 C CA . CYS A 1 84 ? -4.770 -19.278 -19.923 1.00 34.75 84 CYS A CA 1
ATOM 666 C C . CYS A 1 84 ? -4.560 -20.057 -21.225 1.00 34.75 84 CYS A C 1
ATOM 668 O O . CYS A 1 84 ? -5.147 -21.119 -21.407 1.00 34.75 84 CYS A O 1
ATOM 670 N N . HIS A 1 85 ? -3.754 -19.522 -22.140 1.00 37.84 85 HIS A N 1
ATOM 671 C CA . HIS A 1 85 ? -3.268 -20.317 -23.256 1.00 37.84 85 HIS A CA 1
ATOM 672 C C . HIS A 1 85 ? -2.101 -21.165 -22.749 1.00 37.84 85 HIS A C 1
ATOM 674 O O . HIS A 1 85 ? -0.970 -20.702 -22.594 1.00 37.84 85 HIS A O 1
ATOM 680 N N . GLU A 1 86 ? -2.415 -22.415 -22.444 1.00 41.41 86 GLU A N 1
ATOM 681 C CA . GLU A 1 86 ? -1.486 -23.522 -22.594 1.00 41.41 86 GLU A CA 1
ATOM 682 C C . GLU A 1 86 ? -0.922 -23.524 -24.026 1.00 41.41 86 GLU A C 1
ATOM 684 O O . GLU A 1 86 ? -1.666 -23.516 -25.000 1.00 41.41 86 GLU A O 1
ATOM 689 N N . ASN A 1 87 ? 0.402 -23.518 -24.161 1.00 41.81 87 ASN A N 1
ATOM 690 C CA . ASN A 1 87 ? 1.071 -24.073 -25.333 1.00 41.81 87 ASN A CA 1
ATOM 691 C C . ASN A 1 87 ? 2.164 -25.018 -24.819 1.00 41.81 87 ASN A C 1
ATOM 693 O O . ASN A 1 87 ? 3.092 -24.557 -24.148 1.00 41.81 87 ASN A O 1
ATOM 697 N N . PRO A 1 88 ? 2.050 -26.331 -25.072 1.00 51.38 88 PRO A N 1
ATOM 698 C CA . PRO A 1 88 ? 3.134 -27.274 -24.861 1.00 51.38 88 PRO A CA 1
ATOM 699 C C . PRO A 1 88 ? 4.136 -27.212 -26.029 1.00 51.38 88 PRO A C 1
ATOM 701 O O . PRO A 1 88 ? 3.743 -27.026 -27.176 1.00 51.38 88 PRO A O 1
ATOM 704 N N . ALA A 1 89 ? 5.410 -27.457 -25.707 1.00 45.66 89 ALA A N 1
ATOM 705 C CA . ALA A 1 89 ? 6.537 -27.723 -26.611 1.00 45.66 89 ALA A CA 1
ATOM 706 C C . ALA A 1 89 ? 7.161 -26.526 -27.363 1.00 45.66 89 ALA A C 1
ATOM 708 O O . ALA A 1 89 ? 6.764 -26.168 -28.468 1.00 45.66 89 ALA A O 1
ATOM 709 N N . ALA A 1 90 ? 8.246 -25.998 -26.791 1.00 49.69 90 ALA A N 1
ATOM 710 C CA . ALA A 1 90 ? 9.471 -25.734 -27.541 1.00 49.69 90 ALA A CA 1
ATOM 711 C C . ALA A 1 90 ? 10.656 -25.848 -26.573 1.00 49.69 90 ALA A C 1
ATOM 713 O O . ALA A 1 90 ? 10.679 -25.256 -25.493 1.00 49.69 90 ALA A O 1
ATOM 714 N N . ASP A 1 91 ? 11.580 -26.698 -26.963 1.00 47.44 91 ASP A N 1
ATOM 715 C CA . ASP A 1 91 ? 12.736 -27.185 -26.241 1.00 47.44 91 ASP A CA 1
ATOM 716 C C . ASP A 1 91 ? 13.868 -26.159 -26.381 1.00 47.44 91 ASP A C 1
ATOM 718 O O . ASP A 1 91 ? 14.159 -25.767 -27.502 1.00 47.44 91 ASP A O 1
ATOM 722 N N . ASP A 1 92 ? 14.485 -25.708 -25.280 1.00 46.09 92 ASP A N 1
ATOM 723 C CA . ASP A 1 92 ? 15.921 -25.363 -25.231 1.00 46.09 92 ASP A CA 1
ATOM 724 C C . ASP A 1 92 ? 16.359 -24.933 -23.812 1.00 46.09 92 ASP A C 1
ATOM 726 O O . ASP A 1 92 ? 16.093 -23.835 -23.321 1.00 46.09 92 ASP A O 1
ATOM 730 N N . GLU A 1 93 ? 17.008 -25.876 -23.128 1.00 50.53 93 GLU A N 1
ATOM 731 C CA . GLU A 1 93 ? 18.204 -25.710 -22.294 1.00 50.53 93 GLU A CA 1
ATOM 732 C C . GLU A 1 93 ? 18.508 -24.315 -21.695 1.00 50.53 93 GLU A C 1
ATOM 734 O O . GLU A 1 93 ? 19.221 -23.504 -22.285 1.00 50.53 93 GLU A O 1
ATOM 739 N N . ARG A 1 94 ? 18.185 -24.123 -20.403 1.00 41.47 94 ARG A N 1
ATOM 740 C CA . ARG A 1 94 ? 19.226 -23.747 -19.419 1.00 41.47 94 ARG A CA 1
ATOM 741 C C . ARG A 1 94 ? 18.828 -24.070 -17.980 1.00 41.47 94 ARG A C 1
ATOM 743 O O . ARG A 1 94 ? 18.316 -23.245 -17.226 1.00 41.47 94 ARG A O 1
ATOM 750 N N . CYS A 1 95 ? 19.157 -25.288 -17.575 1.00 37.84 95 CYS A N 1
ATOM 751 C CA . CYS A 1 95 ? 19.173 -25.715 -16.186 1.00 37.84 95 CYS A CA 1
ATOM 752 C C . CYS A 1 95 ? 20.404 -25.107 -15.479 1.00 37.84 95 CYS A C 1
ATOM 754 O O . CYS A 1 95 ? 21.535 -25.537 -15.708 1.00 37.84 95 CYS A O 1
ATOM 756 N N . PHE A 1 96 ? 20.223 -24.103 -14.613 1.00 37.72 96 PHE A N 1
ATOM 757 C CA . PHE A 1 96 ? 21.278 -23.689 -13.678 1.00 37.72 96 PHE A CA 1
ATOM 758 C C . PHE A 1 96 ? 21.002 -24.258 -12.284 1.00 37.72 96 PHE A C 1
ATOM 760 O O . PHE A 1 96 ? 20.423 -23.620 -11.413 1.00 37.72 96 PHE A O 1
ATOM 767 N N . HIS A 1 97 ? 21.394 -25.527 -12.155 1.00 44.88 97 HIS A N 1
ATOM 768 C CA . HIS A 1 97 ? 22.048 -26.151 -11.009 1.00 44.88 97 HIS A CA 1
ATOM 769 C C . HIS A 1 97 ? 21.608 -25.682 -9.616 1.00 44.88 97 HIS A C 1
ATOM 771 O O . HIS A 1 97 ? 22.147 -24.745 -9.027 1.00 44.88 97 HIS A O 1
ATOM 777 N N . SER A 1 98 ? 20.701 -26.474 -9.046 1.00 39.28 98 SER A N 1
ATOM 778 C CA . SER A 1 98 ? 20.603 -26.683 -7.605 1.00 39.28 98 SER A CA 1
ATOM 779 C C . SER A 1 98 ? 21.986 -27.052 -7.056 1.00 39.28 98 SER A C 1
ATOM 781 O O . SER A 1 98 ? 22.501 -28.139 -7.332 1.00 39.28 98 SER A O 1
ATOM 783 N N . SER A 1 99 ? 22.605 -26.157 -6.284 1.00 42.12 99 SER A N 1
ATOM 784 C CA . SER A 1 99 ? 23.725 -26.526 -5.418 1.00 42.12 99 SER A CA 1
ATOM 785 C C . SER A 1 99 ? 23.193 -27.433 -4.313 1.00 42.12 99 SER A C 1
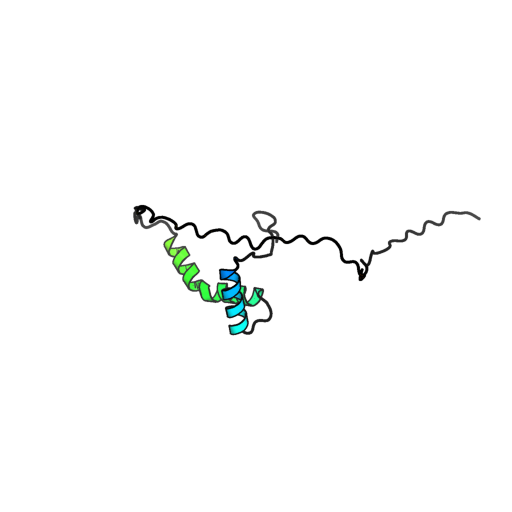ATOM 787 O O . SER A 1 99 ? 22.832 -26.989 -3.225 1.00 42.12 99 SER A O 1
ATOM 789 N N . SER A 1 100 ? 23.131 -28.726 -4.619 1.00 45.47 100 SER A N 1
ATOM 790 C CA . SER A 1 100 ? 22.947 -29.777 -3.634 1.00 45.47 100 SER A CA 1
ATOM 791 C C . SER A 1 100 ? 24.256 -29.931 -2.861 1.00 45.47 100 SER A C 1
ATOM 793 O O . SER A 1 100 ? 25.255 -30.427 -3.382 1.00 45.47 100 SER A O 1
ATOM 795 N N . ILE A 1 101 ? 24.244 -29.486 -1.607 1.00 54.03 101 ILE A N 1
ATOM 796 C CA . ILE A 1 101 ? 25.202 -29.866 -0.565 1.00 54.03 101 ILE A CA 1
ATOM 797 C C . ILE A 1 101 ? 25.364 -31.393 -0.565 1.00 54.03 101 ILE A C 1
ATOM 799 O O . ILE A 1 101 ? 24.428 -32.126 -0.253 1.00 54.03 101 ILE A O 1
ATOM 803 N N . LYS A 1 102 ? 26.546 -31.877 -0.954 1.00 51.88 102 LYS A N 1
ATOM 804 C CA . LYS A 1 102 ? 26.933 -33.282 -0.807 1.00 51.88 102 LYS A CA 1
ATOM 805 C C . LYS A 1 102 ? 27.601 -33.450 0.553 1.00 51.88 102 LYS A C 1
ATOM 807 O O . LYS A 1 102 ? 28.765 -33.096 0.718 1.00 51.88 102 LYS A O 1
ATOM 812 N N . THR A 1 103 ? 26.869 -33.992 1.519 1.00 44.88 103 THR A N 1
ATOM 813 C CA . THR A 1 103 ? 27.461 -34.582 2.723 1.00 44.88 103 THR A CA 1
ATOM 814 C C . THR A 1 103 ? 28.114 -35.894 2.295 1.00 44.88 103 THR A C 1
ATOM 816 O O . THR A 1 103 ? 27.433 -36.770 1.769 1.00 44.88 103 THR A O 1
ATOM 819 N N . THR A 1 104 ? 29.431 -36.020 2.456 1.00 58.78 104 THR A N 1
ATOM 820 C CA . THR A 1 104 ? 30.127 -37.302 2.283 1.00 58.78 104 THR A CA 1
ATOM 821 C C . THR A 1 104 ? 30.646 -37.742 3.641 1.00 58.78 104 THR A C 1
ATOM 823 O O . THR A 1 104 ? 31.481 -37.091 4.261 1.00 58.78 104 THR A O 1
ATOM 826 N N . GLU A 1 105 ? 30.051 -38.825 4.117 1.00 57.31 105 GLU A N 1
ATOM 827 C CA . GLU A 1 105 ? 30.418 -39.599 5.291 1.00 57.31 105 GLU A CA 1
ATOM 828 C C . GLU A 1 105 ? 31.570 -40.527 4.882 1.00 57.31 105 GLU A C 1
ATOM 830 O O . GLU A 1 105 ? 31.417 -41.352 3.982 1.00 57.31 105 GLU A O 1
ATOM 835 N N . MET A 1 106 ? 32.755 -40.360 5.476 1.00 56.66 106 MET A N 1
ATOM 836 C CA . MET A 1 106 ? 33.861 -41.302 5.287 1.00 56.66 106 MET A CA 1
ATOM 837 C C . MET A 1 106 ? 33.847 -42.331 6.413 1.00 56.66 106 MET A C 1
ATOM 839 O O . M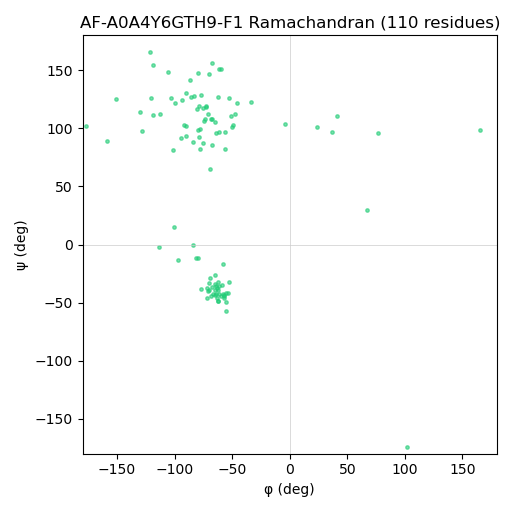ET A 1 106 ? 34.485 -42.138 7.445 1.00 56.66 106 MET A O 1
ATOM 843 N N . ALA A 1 107 ? 33.157 -43.445 6.185 1.00 53.75 107 ALA A N 1
ATOM 844 C CA . ALA A 1 107 ? 33.467 -44.696 6.857 1.00 53.75 107 ALA A CA 1
ATOM 845 C C . ALA A 1 107 ? 34.685 -45.327 6.162 1.00 53.75 107 ALA A C 1
ATOM 847 O O . ALA A 1 107 ? 34.654 -45.619 4.965 1.00 53.75 107 ALA A O 1
ATOM 848 N N . LYS A 1 108 ? 35.773 -45.522 6.909 1.00 62.97 108 LYS A N 1
ATOM 849 C CA . LYS A 1 108 ? 36.839 -46.461 6.550 1.00 62.97 108 LYS A CA 1
ATOM 850 C C . LYS A 1 108 ? 37.093 -47.357 7.749 1.00 62.97 108 LYS A C 1
ATOM 852 O O . LYS A 1 108 ? 37.791 -46.988 8.686 1.00 62.97 108 LYS A O 1
ATOM 857 N N . GLU A 1 109 ? 36.482 -48.526 7.673 1.00 56.06 109 GLU A N 1
ATOM 858 C CA . GLU A 1 109 ? 36.828 -49.725 8.416 1.00 56.06 109 GLU A CA 1
ATOM 859 C C . GLU A 1 109 ? 37.767 -50.555 7.526 1.00 56.06 109 GLU A C 1
ATOM 861 O O . GLU A 1 109 ? 37.436 -50.798 6.367 1.00 56.06 109 GLU A O 1
ATOM 866 N N . SER A 1 110 ? 38.961 -50.900 8.026 1.00 58.94 110 SER A N 1
ATOM 867 C CA . SER A 1 110 ? 39.636 -52.203 7.842 1.00 58.94 110 SER A CA 1
ATOM 868 C C . SER A 1 110 ? 41.122 -52.118 8.227 1.00 58.94 110 SER A C 1
ATOM 870 O O . SER A 1 110 ? 41.962 -51.672 7.451 1.00 58.94 110 SER A O 1
ATOM 872 N N . MET A 1 111 ? 41.406 -52.558 9.452 1.00 60.16 111 MET A N 1
ATOM 873 C CA . MET A 1 111 ? 42.306 -53.672 9.783 1.00 60.16 111 MET A CA 1
ATOM 874 C C . MET A 1 111 ? 43.637 -53.822 9.016 1.00 60.16 111 MET A C 1
ATOM 876 O O . MET A 1 111 ? 43.656 -54.269 7.869 1.00 60.16 111 MET A O 1
ATOM 880 N N . ALA A 1 112 ? 44.734 -53.578 9.739 1.00 51.09 112 ALA A N 1
ATOM 881 C CA . ALA A 1 112 ? 45.960 -54.382 9.767 1.00 51.09 112 ALA A CA 1
ATOM 882 C C . ALA A 1 112 ? 46.668 -54.143 11.109 1.00 51.09 112 ALA A C 1
ATOM 884 O O . ALA A 1 112 ? 46.703 -52.965 11.536 1.00 51.09 112 ALA A O 1
#

InterPro domains:
  IPR005333 Transcription factor, TCP [PTHR31072] (1-83)
  IPR017887 Transcription factor TCP subgroup [PF03634] (1-86)
  IPR017887 Transcription factor TCP subgroup [PS51369] (1-52)

pLDDT: mean 71.37, std 23.81, range [33.91, 97.94]

Foldseek 3Di:
DQDPVGDDDPDDDDDPVVVVVLVVQCVVVVHPDSVVSVVVVCVVCVVVVVVVVVVPPPPDPDDPDPPDDDDDDDPPPDDPPPDPDDDDDDDDDDDDDDPDDDDDDDDDDDDD

Radius of gyration: 27.92 Å; Cα contacts (8 Å, |Δi|>4): 18; chains: 1; bounding box: 79×64×5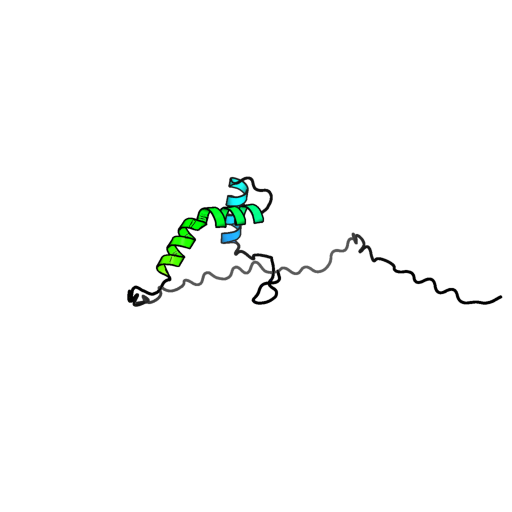2 Å

Nearest PDB structures (foldseek):
  5zkt-assembly1_A  TM=9.428E-01  e=3.699E-04  Oryza sativa Japonica Group
  7vp2-assembly1_B  TM=8.957E-01  e=2.994E-04  Arabidopsis thaliana
  7vp4-assembly1_B  TM=8.913E-01  e=4.571E-04  Arabidopsis thaliana
  7vp4-assembly3_J  TM=8.974E-01  e=4.905E-04  Arabidopsis thaliana
  7vp5-assembly1_B  TM=9.056E-01  e=1.316E-03  Arabidopsis thaliana

Mean predicted aligned error: 19.0 Å